Protein AF-A0A1C7DVA4-F1 (afdb_monomer)

pLDDT: mean 92.44, std 9.05, range [55.5, 98.06]

Radius of gyration: 14.47 Å; Cα contacts (8 Å, |Δi|>4): 84; chains: 1; bounding box: 30×30×43 Å

Sequence (81 aa):
MSFFLVGILLWSLVIGSIILAIIGLWKRSWKALAWSGIALLPPMALIFWGGEGIWFRMSILLPVLLFVAAYWMKQQQMPSL

Structure (mmCIF, N/CA/C/O backbone):
data_AF-A0A1C7DVA4-F1
#
_entry.id   AF-A0A1C7DVA4-F1
#
loop_
_atom_site.group_PDB
_atom_site.id
_atom_site.type_symbol
_atom_site.label_atom_id
_atom_site.label_alt_id
_atom_site.label_comp_id
_atom_site.label_asym_id
_atom_site.label_entity_id
_atom_site.label_seq_id
_atom_site.pdbx_PDB_ins_code
_atom_site.Cartn_x
_atom_site.Cartn_y
_atom_site.Cartn_z
_atom_site.occupancy
_atom_site.B_iso_or_equiv
_atom_site.auth_seq_id
_atom_site.auth_comp_id
_atom_site.auth_asym_id
_atom_site.auth_atom_id
_atom_site.pdbx_PDB_model_num
ATOM 1 N N . MET A 1 1 ? 2.238 14.980 -23.867 1.00 60.88 1 MET A N 1
ATOM 2 C CA . MET A 1 1 ? 1.403 15.566 -22.791 1.00 60.88 1 MET A CA 1
ATOM 3 C C . MET A 1 1 ? 0.304 14.634 -22.274 1.00 60.88 1 MET A C 1
ATOM 5 O O . MET A 1 1 ? -0.189 14.873 -21.184 1.00 60.88 1 MET A O 1
ATOM 9 N N . SER A 1 2 ? -0.053 13.551 -22.975 1.00 70.00 2 SER A N 1
ATOM 10 C CA . SER A 1 2 ? -1.119 12.617 -22.561 1.00 70.00 2 SER A CA 1
ATOM 11 C C . SER A 1 2 ? -0.785 11.774 -21.319 1.00 70.00 2 SER A C 1
ATOM 13 O O . SER A 1 2 ? -1.615 11.646 -20.426 1.00 70.00 2 SER A O 1
ATOM 15 N N . PHE A 1 3 ? 0.439 11.250 -21.204 1.00 83.06 3 PHE A N 1
ATOM 16 C CA . PHE A 1 3 ? 0.841 10.404 -20.064 1.00 83.06 3 PHE A CA 1
ATOM 17 C C . PHE A 1 3 ? 1.228 11.173 -18.793 1.00 83.06 3 PHE A C 1
ATOM 19 O O . PHE A 1 3 ? 1.366 10.573 -17.730 1.00 83.06 3 PHE A O 1
ATOM 26 N N . PHE A 1 4 ? 1.377 12.497 -18.874 1.00 90.44 4 PHE A N 1
ATOM 27 C CA . PHE A 1 4 ? 1.764 13.317 -17.724 1.00 90.44 4 PHE A CA 1
ATOM 28 C C . PHE A 1 4 ? 0.696 13.283 -16.621 1.00 90.44 4 PHE A C 1
ATOM 30 O O . PHE A 1 4 ? 1.020 13.108 -15.449 1.00 90.44 4 PHE A O 1
ATOM 37 N N . LEU A 1 5 ? -0.584 13.350 -17.006 1.00 93.12 5 LEU A N 1
ATOM 38 C CA . LEU A 1 5 ? -1.706 13.285 -16.069 1.00 93.12 5 LEU A CA 1
ATOM 39 C C . LEU A 1 5 ? -1.796 11.917 -15.373 1.00 93.12 5 LEU A C 1
ATOM 41 O O . LEU A 1 5 ? -2.031 11.849 -14.170 1.00 93.12 5 LEU A O 1
ATOM 45 N N . VAL A 1 6 ? -1.549 10.832 -16.117 1.00 92.19 6 VAL A N 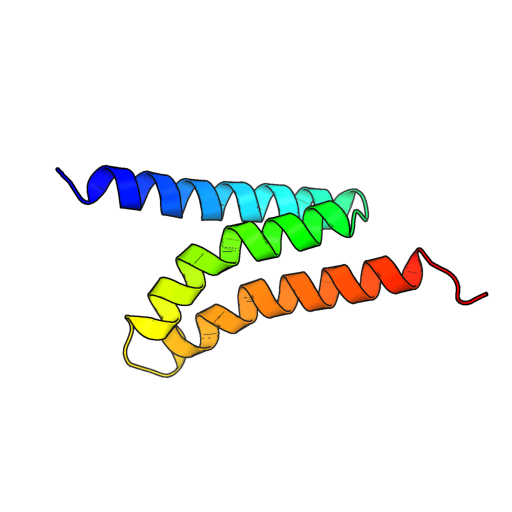1
ATOM 46 C CA . VAL A 1 6 ? -1.491 9.465 -15.571 1.00 92.19 6 VAL A CA 1
ATOM 47 C C . VAL A 1 6 ? -0.347 9.342 -14.565 1.00 92.19 6 VAL A C 1
ATOM 49 O O . VAL A 1 6 ? -0.537 8.793 -13.484 1.00 92.19 6 VAL A O 1
ATOM 52 N N . GLY A 1 7 ? 0.819 9.915 -14.879 1.00 92.25 7 GLY A N 1
ATOM 53 C CA . GLY A 1 7 ? 1.948 9.988 -13.954 1.00 92.25 7 GLY A CA 1
ATOM 54 C C . GLY A 1 7 ? 1.594 10.718 -12.657 1.00 92.25 7 GLY A C 1
ATOM 55 O O . GLY A 1 7 ? 1.810 10.171 -11.579 1.00 92.25 7 GLY A O 1
ATOM 56 N N . ILE A 1 8 ? 0.992 11.911 -12.747 1.00 95.06 8 ILE A N 1
ATOM 57 C CA . ILE A 1 8 ? 0.541 12.674 -11.569 1.00 95.06 8 ILE A CA 1
ATOM 58 C C . ILE A 1 8 ? -0.443 11.856 -10.734 1.00 95.06 8 ILE A C 1
ATOM 60 O O . ILE A 1 8 ? -0.317 11.820 -9.510 1.00 95.06 8 ILE A O 1
ATOM 64 N N . LEU A 1 9 ? -1.402 11.187 -11.377 1.00 95.00 9 LEU A N 1
ATOM 65 C CA . LEU A 1 9 ? -2.388 10.363 -10.690 1.00 95.00 9 LEU A CA 1
ATOM 66 C C . LEU A 1 9 ? -1.713 9.224 -9.916 1.00 95.00 9 LEU A C 1
ATOM 68 O O . LEU A 1 9 ? -1.953 9.077 -8.721 1.00 95.00 9 LEU A O 1
ATOM 72 N N . LEU A 1 10 ? -0.832 8.458 -10.566 1.00 95.00 10 LEU A N 1
ATOM 73 C CA . LEU A 1 10 ? -0.126 7.340 -9.934 1.00 95.00 10 LEU A CA 1
ATOM 74 C C . LEU A 1 10 ? 0.759 7.802 -8.772 1.00 95.00 10 LEU A C 1
ATOM 76 O O . LEU A 1 10 ? 0.719 7.201 -7.701 1.00 95.00 10 LEU A O 1
ATOM 80 N N . TRP A 1 11 ? 1.501 8.897 -8.939 1.00 95.81 11 TRP A N 1
ATOM 81 C CA . TRP A 1 11 ? 2.313 9.468 -7.862 1.00 95.81 11 TRP A CA 1
ATOM 82 C C . TRP A 1 11 ? 1.462 9.989 -6.701 1.00 95.81 11 TRP A C 1
ATOM 84 O O . TRP A 1 11 ? 1.809 9.776 -5.540 1.00 95.81 11 TRP A O 1
ATOM 94 N N . SER A 1 12 ? 0.315 10.602 -6.995 1.00 97.25 12 SER A N 1
ATOM 95 C CA . SER A 1 12 ? -0.635 11.044 -5.969 1.00 97.25 12 SER A CA 1
ATOM 96 C C . SER A 1 12 ? -1.215 9.858 -5.191 1.00 97.25 12 SER A C 1
ATOM 98 O O . SER A 1 12 ? -1.348 9.940 -3.971 1.00 97.25 12 SER A O 1
ATOM 100 N N . LEU A 1 13 ? -1.494 8.734 -5.864 1.00 97.19 13 LEU A N 1
ATOM 101 C CA . LEU A 1 13 ? -1.907 7.475 -5.232 1.00 97.19 13 LEU A CA 1
ATOM 102 C C . LEU A 1 13 ? -0.822 6.925 -4.297 1.00 97.19 13 LEU A C 1
ATOM 104 O O . LEU A 1 13 ? -1.138 6.511 -3.183 1.00 97.19 13 LEU 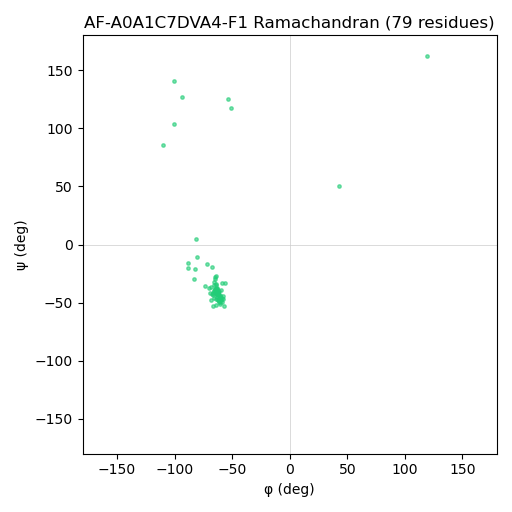A O 1
ATOM 108 N N . VAL A 1 14 ? 0.448 6.957 -4.715 1.00 97.12 14 VAL A N 1
ATOM 109 C CA . VAL A 1 14 ? 1.581 6.532 -3.875 1.00 97.12 14 VAL A CA 1
ATOM 110 C C . VAL A 1 14 ? 1.677 7.399 -2.618 1.00 97.12 14 VAL A C 1
ATOM 112 O O . VAL A 1 14 ? 1.715 6.864 -1.511 1.00 97.12 14 VAL A O 1
ATOM 115 N N . ILE A 1 15 ? 1.648 8.728 -2.758 1.00 98.00 15 ILE A N 1
ATOM 116 C CA . ILE A 1 15 ? 1.706 9.653 -1.614 1.00 98.00 15 ILE A CA 1
ATOM 117 C C . ILE A 1 15 ? 0.503 9.439 -0.686 1.00 98.00 15 ILE A C 1
ATOM 119 O O . ILE A 1 15 ? 0.671 9.285 0.524 1.00 98.00 15 ILE A O 1
ATOM 123 N N . GLY A 1 16 ? -0.709 9.374 -1.244 1.00 97.81 16 GLY A N 1
ATOM 124 C CA . GLY A 1 16 ? -1.935 9.131 -0.483 1.00 97.81 16 GLY A CA 1
ATOM 125 C C . GLY A 1 16 ? -1.910 7.793 0.254 1.00 97.81 16 GLY A C 1
ATOM 126 O O . GLY A 1 16 ? -2.309 7.725 1.415 1.00 97.81 16 GLY A O 1
ATOM 127 N N . SER A 1 17 ? -1.373 6.747 -0.377 1.00 97.50 17 SER A N 1
ATOM 128 C CA . SER A 1 17 ? -1.171 5.447 0.256 1.00 97.50 17 SER A CA 1
ATOM 129 C C . SER A 1 17 ? -0.215 5.529 1.446 1.00 97.50 17 SER A C 1
ATOM 131 O O . SER A 1 17 ? -0.543 5.018 2.514 1.00 97.50 17 SER A O 1
ATOM 133 N N . ILE A 1 18 ? 0.923 6.218 1.313 1.00 97.50 18 ILE A N 1
ATOM 134 C CA . ILE A 1 18 ? 1.885 6.389 2.413 1.00 97.50 18 ILE A CA 1
ATOM 135 C C . ILE A 1 18 ? 1.228 7.122 3.588 1.00 97.50 18 ILE A C 1
ATOM 137 O O . ILE A 1 18 ? 1.317 6.665 4.727 1.00 97.50 18 ILE A O 1
ATOM 141 N N . ILE A 1 19 ? 0.513 8.218 3.317 1.00 98.06 19 ILE A N 1
ATOM 142 C CA . ILE A 1 19 ? -0.208 8.977 4.347 1.00 98.06 19 ILE A CA 1
ATOM 143 C C . ILE A 1 19 ? -1.246 8.085 5.043 1.00 98.06 19 ILE A C 1
ATOM 145 O O . ILE A 1 19 ? -1.291 8.029 6.272 1.00 98.06 19 ILE A O 1
ATOM 149 N N . LEU A 1 20 ? -2.051 7.342 4.277 1.00 97.50 20 LEU A N 1
ATOM 150 C CA . LEU A 1 20 ? -3.048 6.412 4.814 1.00 97.50 20 LEU A CA 1
ATOM 151 C C . LEU A 1 20 ? -2.414 5.272 5.616 1.00 97.50 20 LEU A C 1
ATOM 153 O O . LEU A 1 20 ? -2.964 4.891 6.646 1.00 97.50 20 LEU A O 1
ATOM 157 N N . ALA A 1 21 ? -1.264 4.750 5.189 1.00 96.75 21 ALA A N 1
ATOM 158 C CA . ALA A 1 21 ? -0.535 3.710 5.904 1.00 96.75 21 ALA A CA 1
ATOM 159 C C . ALA A 1 21 ? -0.021 4.236 7.250 1.00 96.75 21 ALA A C 1
ATOM 161 O O . ALA A 1 21 ? -0.250 3.597 8.274 1.00 96.75 21 ALA A O 1
ATOM 162 N N . ILE A 1 22 ? 0.582 5.430 7.278 1.00 97.62 22 ILE A N 1
ATOM 163 C CA . ILE A 1 22 ? 1.035 6.083 8.517 1.00 97.62 22 ILE A CA 1
ATOM 164 C C . ILE A 1 22 ? -0.152 6.323 9.456 1.00 97.62 22 ILE A C 1
ATOM 166 O O . ILE A 1 22 ? -0.100 5.941 10.625 1.00 97.62 22 ILE A O 1
ATOM 170 N N . ILE A 1 23 ? -1.248 6.902 8.953 1.00 96.50 23 ILE A N 1
ATOM 171 C CA . ILE A 1 23 ? -2.458 7.152 9.750 1.00 96.50 23 ILE A CA 1
ATOM 172 C C . ILE A 1 23 ? -3.067 5.836 10.243 1.00 96.50 23 ILE A C 1
ATOM 174 O O . ILE A 1 23 ? -3.504 5.758 11.390 1.00 96.50 23 ILE A O 1
ATOM 178 N N . GLY A 1 24 ? -3.105 4.803 9.402 1.00 95.06 24 GLY A N 1
ATOM 179 C CA . GLY A 1 24 ? -3.649 3.493 9.739 1.00 95.06 24 GLY A CA 1
ATOM 180 C C . GLY A 1 24 ? -2.833 2.774 10.806 1.00 95.06 24 GLY A C 1
ATOM 181 O O . GLY A 1 24 ? -3.424 2.212 11.724 1.00 95.06 24 GLY A O 1
ATOM 182 N N . LEU A 1 25 ? -1.502 2.857 10.755 1.00 95.44 25 LEU A N 1
ATOM 183 C CA . LEU A 1 25 ? -0.633 2.329 11.807 1.00 95.44 25 LEU A CA 1
ATOM 184 C C . LEU A 1 25 ? -0.768 3.136 13.102 1.00 95.44 25 LEU A C 1
ATOM 186 O O . LEU A 1 25 ? -0.978 2.545 14.160 1.00 95.44 25 LEU A O 1
ATOM 190 N N . TRP A 1 26 ? -0.721 4.470 13.028 1.00 95.44 26 TRP A N 1
ATOM 191 C CA . TRP A 1 26 ? -0.801 5.338 14.207 1.00 95.44 26 TRP A CA 1
ATOM 192 C C . TRP A 1 26 ? -2.153 5.202 14.911 1.00 95.44 26 TRP A C 1
ATOM 194 O O . TRP A 1 26 ? -2.220 4.911 16.102 1.00 95.44 26 TRP A O 1
ATOM 204 N N . LYS A 1 27 ? -3.259 5.351 14.179 1.00 94.06 27 LYS A N 1
ATOM 205 C CA . LYS A 1 27 ? -4.611 5.277 14.751 1.00 94.06 27 LYS A CA 1
ATOM 206 C C . LYS A 1 27 ? -5.114 3.845 14.929 1.00 94.06 27 LYS A C 1
ATOM 208 O O . LYS A 1 27 ? -6.285 3.671 15.255 1.00 94.06 27 LYS A O 1
ATOM 213 N N . ARG A 1 28 ? -4.277 2.832 14.658 1.00 93.06 28 ARG A N 1
ATOM 214 C CA . ARG A 1 28 ? -4.683 1.423 14.539 1.00 93.06 28 ARG A CA 1
ATOM 215 C C . ARG A 1 28 ? -5.992 1.279 13.747 1.00 93.06 28 ARG A C 1
ATOM 217 O O . ARG A 1 28 ? -6.939 0.648 14.193 1.00 93.06 28 ARG A O 1
ATOM 224 N N . SER A 1 29 ? -6.089 1.897 12.574 1.00 95.19 29 SER A N 1
ATOM 225 C CA . SER A 1 29 ? -7.273 1.798 11.717 1.00 95.19 29 SER A CA 1
ATOM 226 C C . SER A 1 29 ? -7.037 0.794 10.597 1.00 95.19 29 SER A C 1
ATOM 228 O O . SER A 1 29 ? -6.393 1.111 9.594 1.00 95.19 29 SER A O 1
ATOM 230 N N . TRP A 1 30 ? -7.623 -0.402 10.724 1.00 95.38 30 TRP A N 1
ATOM 231 C CA . TRP A 1 30 ? -7.549 -1.428 9.678 1.00 95.38 30 TRP A CA 1
ATOM 232 C C . TRP A 1 30 ? -8.129 -0.934 8.350 1.00 95.38 30 TRP A C 1
ATOM 234 O O . TRP A 1 30 ? -7.625 -1.289 7.290 1.00 95.38 30 TRP A O 1
ATOM 244 N N . LYS A 1 31 ? -9.162 -0.078 8.395 1.00 96.38 31 LYS A N 1
ATOM 245 C CA . LYS A 1 31 ? -9.770 0.517 7.197 1.00 96.38 31 LYS A CA 1
ATOM 246 C C . LYS A 1 31 ? -8.775 1.415 6.476 1.00 96.38 31 LYS A C 1
ATOM 248 O O . LYS A 1 31 ? -8.638 1.301 5.267 1.00 96.38 31 LYS A O 1
ATOM 253 N N . ALA A 1 32 ? -8.075 2.287 7.206 1.00 96.56 32 ALA A N 1
ATOM 254 C CA . ALA A 1 32 ? -7.069 3.163 6.610 1.00 96.56 32 ALA A CA 1
ATOM 255 C C . ALA A 1 32 ? -5.913 2.353 6.003 1.00 96.56 32 ALA A C 1
ATOM 257 O O . ALA A 1 32 ? -5.465 2.671 4.907 1.00 96.56 32 ALA A O 1
ATOM 258 N N . LEU A 1 33 ? -5.507 1.264 6.662 1.00 96.75 33 LEU A N 1
ATOM 259 C CA . LEU A 1 33 ? -4.484 0.350 6.152 1.00 96.75 33 LEU A CA 1
ATOM 260 C C . LEU A 1 33 ? -4.941 -0.445 4.911 1.00 96.75 33 LEU A C 1
ATOM 262 O O . LEU A 1 33 ? -4.170 -0.677 3.986 1.00 96.75 33 LEU A O 1
ATOM 266 N N . ALA A 1 34 ? -6.212 -0.845 4.857 1.00 97.31 34 ALA A N 1
ATOM 267 C CA . ALA A 1 34 ? -6.780 -1.475 3.669 1.00 97.31 34 ALA A CA 1
ATOM 268 C C . ALA A 1 34 ? -6.862 -0.477 2.503 1.00 97.31 34 ALA A C 1
ATOM 270 O O . ALA A 1 34 ? -6.497 -0.810 1.377 1.00 97.31 34 ALA A O 1
ATOM 271 N N . TRP A 1 35 ? -7.282 0.763 2.773 1.00 98.06 35 TRP A N 1
ATOM 272 C CA . TRP A 1 35 ? -7.332 1.824 1.768 1.00 98.06 35 TRP A CA 1
ATOM 273 C C . TRP A 1 35 ? -5.945 2.230 1.267 1.00 98.06 35 TRP A C 1
ATOM 275 O O . TRP A 1 35 ? -5.807 2.494 0.074 1.00 98.06 35 TRP A O 1
ATOM 285 N N . SER A 1 36 ? -4.909 2.224 2.114 1.00 97.50 36 SER A N 1
ATOM 286 C CA . SER A 1 36 ? -3.537 2.430 1.639 1.00 97.50 36 SER A CA 1
ATOM 287 C C . SER A 1 36 ? -3.088 1.304 0.712 1.00 97.50 36 SER A C 1
ATOM 289 O O . SER A 1 36 ? -2.511 1.595 -0.335 1.00 97.50 36 SER A O 1
ATOM 291 N N . GLY A 1 37 ? -3.399 0.044 1.036 1.00 97.19 37 GLY A N 1
ATOM 292 C CA . GLY A 1 37 ? -3.144 -1.105 0.162 1.00 97.19 37 GLY A CA 1
ATOM 293 C C . GLY A 1 37 ? -3.836 -0.973 -1.197 1.00 97.19 37 GLY A C 1
ATOM 294 O O . GLY A 1 37 ? -3.188 -1.121 -2.231 1.00 97.19 37 GLY A O 1
ATOM 295 N N . ILE A 1 38 ? -5.124 -0.605 -1.208 1.00 97.69 38 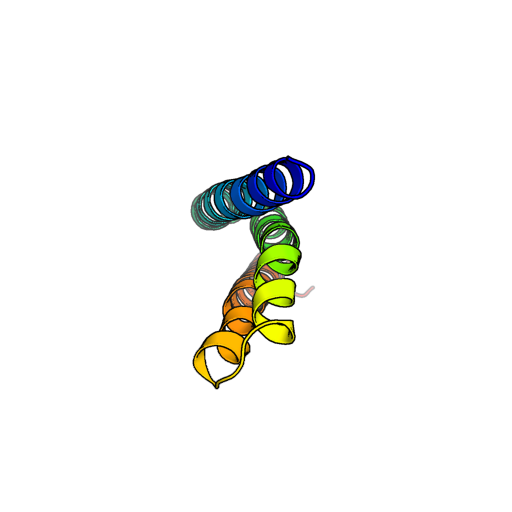ILE A N 1
ATOM 296 C CA . ILE A 1 38 ? -5.903 -0.366 -2.437 1.00 97.69 38 ILE A CA 1
ATOM 297 C C . ILE A 1 38 ? -5.294 0.769 -3.264 1.00 97.69 38 ILE A C 1
ATOM 299 O O . ILE A 1 38 ? -5.136 0.616 -4.470 1.00 97.69 38 ILE A O 1
ATOM 303 N N . ALA A 1 39 ? -4.922 1.889 -2.639 1.00 97.56 39 ALA A N 1
ATOM 304 C CA . ALA A 1 39 ? -4.313 3.019 -3.338 1.00 97.56 39 ALA A CA 1
ATOM 305 C C . ALA A 1 39 ? -2.925 2.682 -3.914 1.00 97.56 39 ALA A C 1
ATOM 307 O O . ALA A 1 39 ? -2.555 3.195 -4.966 1.00 97.56 39 ALA A O 1
ATOM 308 N N . LEU A 1 40 ? -2.162 1.802 -3.260 1.00 97.44 40 LEU A N 1
ATOM 309 C CA . LEU A 1 40 ? -0.835 1.388 -3.724 1.00 97.44 40 LEU A CA 1
ATOM 310 C C . LEU A 1 40 ? -0.880 0.298 -4.796 1.00 97.44 40 LEU A C 1
ATOM 312 O O . LEU A 1 40 ? 0.087 0.116 -5.534 1.00 97.44 40 LEU A O 1
ATOM 316 N N . LEU A 1 41 ? -1.984 -0.443 -4.882 1.00 97.38 41 LEU A N 1
ATOM 317 C CA . LEU A 1 41 ? -2.102 -1.581 -5.783 1.00 97.38 41 LEU A CA 1
ATOM 318 C C . LEU A 1 41 ? -1.977 -1.178 -7.265 1.00 97.38 41 LEU A C 1
ATOM 320 O O . LEU A 1 41 ? -1.165 -1.805 -7.937 1.00 97.38 41 LEU A O 1
ATOM 324 N N . PRO A 1 42 ? -2.656 -0.136 -7.794 1.00 96.62 42 PRO A N 1
ATOM 325 C CA . PRO A 1 42 ? -2.490 0.273 -9.189 1.00 96.62 42 PRO A CA 1
ATOM 326 C C . PRO A 1 42 ? -1.043 0.613 -9.586 1.00 96.62 42 PRO A C 1
ATOM 328 O O . PRO A 1 42 ? -0.562 0.020 -10.554 1.00 96.62 42 PRO A O 1
ATOM 331 N N . PRO A 1 43 ? -0.306 1.499 -8.877 1.00 95.50 43 PRO A N 1
ATOM 332 C CA . PRO A 1 43 ? 1.072 1.805 -9.257 1.00 95.50 43 PRO A CA 1
ATOM 333 C C . PRO A 1 43 ? 1.992 0.581 -9.155 1.00 95.50 43 PRO A C 1
ATOM 335 O O . PRO A 1 43 ? 2.814 0.375 -10.043 1.00 95.50 43 PRO A O 1
ATOM 338 N N . MET A 1 44 ? 1.828 -0.274 -8.140 1.00 96.25 44 MET A N 1
ATOM 339 C CA . MET A 1 44 ? 2.670 -1.470 -7.997 1.00 96.25 44 MET A CA 1
ATOM 340 C C . MET A 1 44 ? 2.318 -2.566 -9.005 1.00 96.25 44 MET A C 1
ATOM 342 O O . MET A 1 44 ? 3.214 -3.220 -9.521 1.00 96.25 44 MET A O 1
ATOM 346 N N . ALA A 1 45 ? 1.043 -2.742 -9.355 1.00 95.38 45 ALA A N 1
ATOM 347 C CA . ALA A 1 45 ? 0.620 -3.695 -10.380 1.00 95.38 45 ALA A CA 1
ATOM 348 C C . ALA A 1 45 ? 1.146 -3.305 -11.770 1.00 95.38 45 ALA A C 1
ATOM 350 O O . ALA A 1 45 ? 1.591 -4.166 -12.528 1.00 95.38 45 ALA A O 1
ATOM 351 N N . LEU A 1 46 ? 1.167 -2.005 -12.088 1.00 94.62 46 LEU A N 1
ATOM 352 C CA . LEU A 1 46 ? 1.775 -1.508 -13.324 1.00 94.62 46 LEU A CA 1
ATOM 353 C C . LEU A 1 46 ? 3.279 -1.798 -13.379 1.00 94.62 46 LEU A C 1
ATOM 355 O O . LEU A 1 46 ? 3.775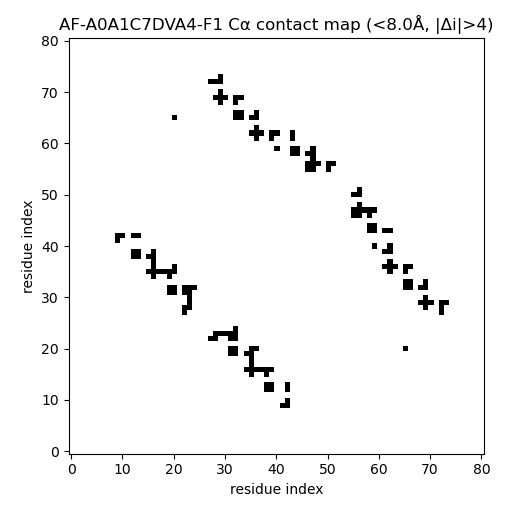 -2.224 -14.418 1.00 94.62 46 LEU A O 1
ATOM 359 N N . ILE A 1 47 ? 3.996 -1.621 -12.266 1.00 93.94 47 ILE A N 1
ATOM 360 C CA . ILE A 1 47 ? 5.424 -1.956 -12.174 1.00 93.94 47 ILE A CA 1
ATOM 361 C C . ILE A 1 47 ? 5.636 -3.472 -12.292 1.00 93.94 47 ILE A C 1
ATOM 363 O O . ILE A 1 47 ? 6.523 -3.915 -13.017 1.00 93.94 47 IL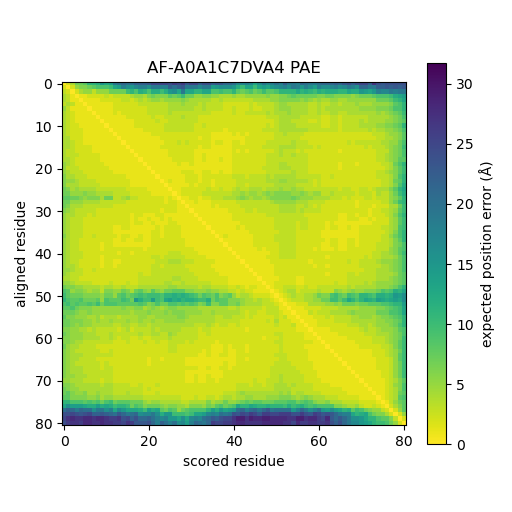E A O 1
ATOM 367 N N . PHE A 1 48 ? 4.801 -4.266 -11.619 1.00 94.12 48 PHE A N 1
ATOM 368 C CA . PHE A 1 48 ? 4.850 -5.725 -11.634 1.00 94.12 48 PHE A CA 1
ATOM 369 C C . PHE A 1 48 ? 4.689 -6.309 -13.043 1.00 94.12 48 PHE A C 1
ATOM 371 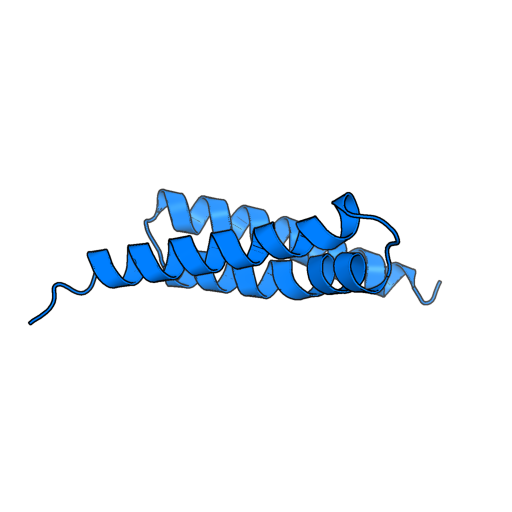O O . PHE A 1 48 ? 5.442 -7.206 -13.418 1.00 94.12 48 PHE A O 1
ATOM 378 N N . TRP A 1 49 ? 3.714 -5.818 -13.814 1.00 93.38 49 TRP A N 1
ATOM 379 C CA . TRP A 1 49 ? 3.458 -6.301 -15.174 1.00 93.38 49 TRP A CA 1
ATOM 380 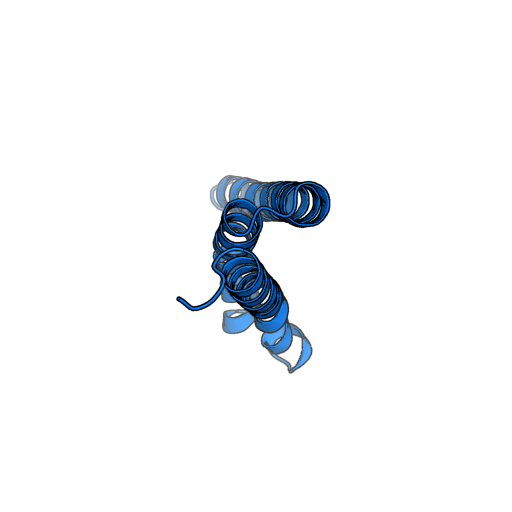C C . TRP A 1 49 ? 4.355 -5.659 -16.231 1.00 93.38 49 TRP A C 1
ATOM 382 O O . TRP A 1 49 ? 4.627 -6.294 -17.245 1.00 93.38 49 TRP A O 1
ATOM 392 N N . GLY A 1 50 ? 4.793 -4.416 -16.022 1.00 90.19 50 GLY A N 1
ATOM 393 C CA . GLY A 1 50 ? 5.578 -3.667 -17.003 1.00 90.19 50 GLY A CA 1
ATOM 394 C C . GLY A 1 50 ? 7.093 -3.866 -16.912 1.00 90.19 50 GLY A C 1
ATOM 395 O O . GLY A 1 50 ? 7.789 -3.562 -17.876 1.00 90.19 50 GLY A O 1
ATOM 396 N N . GLY A 1 51 ? 7.620 -4.329 -15.774 1.00 87.12 51 GLY A N 1
ATOM 397 C CA . GLY A 1 51 ? 9.062 -4.455 -15.539 1.00 87.12 51 GLY A CA 1
ATOM 398 C C . GLY A 1 51 ? 9.607 -5.875 -15.715 1.00 87.12 51 GLY A C 1
ATOM 399 O O . GLY A 1 51 ? 9.003 -6.850 -15.267 1.00 87.12 51 GLY A O 1
ATOM 400 N N . GLU A 1 52 ? 10.803 -5.997 -16.297 1.00 89.06 52 GLU A N 1
ATOM 401 C CA . GLU A 1 52 ? 11.533 -7.267 -16.378 1.00 89.06 52 GLU A CA 1
ATOM 402 C C . GLU A 1 52 ? 12.523 -7.435 -15.222 1.00 89.06 52 GLU A C 1
ATOM 404 O O . GLU A 1 52 ? 13.379 -6.586 -14.977 1.00 89.06 52 GLU A O 1
ATOM 409 N N . GLY A 1 53 ? 12.432 -8.563 -14.517 1.00 92.19 53 GLY A N 1
ATOM 410 C CA . GLY A 1 53 ? 13.336 -8.916 -13.423 1.00 92.19 53 GLY A CA 1
ATOM 411 C C . GLY A 1 53 ? 12.632 -9.100 -12.080 1.00 92.19 53 GLY A C 1
ATOM 412 O O . GLY A 1 53 ? 11.495 -8.678 -11.862 1.00 92.19 53 GLY A O 1
ATOM 413 N N . ILE A 1 54 ? 13.323 -9.769 -11.155 1.00 91.94 54 ILE A N 1
ATOM 414 C CA . ILE A 1 54 ? 12.744 -10.169 -9.866 1.00 91.94 54 ILE A CA 1
ATOM 415 C C . ILE A 1 54 ? 12.362 -8.963 -8.997 1.00 91.94 54 ILE A C 1
ATOM 417 O O . ILE A 1 54 ? 11.329 -8.987 -8.334 1.00 91.94 54 ILE A O 1
ATOM 421 N N . TRP A 1 55 ? 13.138 -7.880 -9.066 1.00 90.38 55 TRP A N 1
ATOM 422 C CA . TRP A 1 55 ? 12.911 -6.659 -8.292 1.00 90.38 55 TRP A CA 1
ATOM 423 C C . TRP A 1 55 ? 11.579 -5.986 -8.634 1.00 90.38 55 TRP A C 1
ATOM 425 O O . TRP A 1 55 ? 10.848 -5.577 -7.735 1.00 90.38 55 TRP A O 1
ATOM 435 N N . PHE A 1 56 ? 11.213 -5.939 -9.917 1.00 91.62 56 PHE A N 1
ATOM 436 C CA . PHE A 1 56 ? 9.921 -5.394 -10.337 1.00 91.62 56 PHE A CA 1
ATOM 437 C C . PHE A 1 56 ? 8.765 -6.304 -9.928 1.00 91.62 56 PHE A C 1
ATOM 439 O O . PHE A 1 56 ? 7.737 -5.814 -9.462 1.00 91.62 56 PHE A O 1
ATOM 446 N N . ARG A 1 57 ? 8.951 -7.629 -9.986 1.00 91.88 57 ARG A N 1
ATOM 447 C CA . ARG A 1 57 ? 7.955 -8.597 -9.494 1.00 91.88 57 ARG A CA 1
ATOM 448 C C . ARG A 1 57 ? 7.738 -8.511 -7.982 1.00 91.88 57 ARG A C 1
ATOM 450 O O . ARG A 1 57 ? 6.639 -8.766 -7.504 1.00 91.88 57 ARG A O 1
ATOM 457 N N . MET A 1 58 ? 8.755 -8.120 -7.219 1.00 94.38 58 MET A N 1
ATOM 458 C CA . MET A 1 58 ? 8.639 -7.930 -5.771 1.00 94.38 58 MET A CA 1
ATOM 459 C C . MET A 1 58 ? 7.824 -6.688 -5.383 1.00 94.38 58 MET A C 1
ATOM 461 O O . MET A 1 58 ? 7.351 -6.621 -4.253 1.00 94.38 58 MET A O 1
ATOM 465 N N . SER A 1 59 ? 7.589 -5.736 -6.295 1.00 94.12 59 SER A N 1
ATOM 466 C CA . SER A 1 59 ? 6.801 -4.523 -6.006 1.00 94.12 59 SER A CA 1
ATOM 467 C C . SER A 1 59 ? 5.388 -4.824 -5.484 1.00 94.12 59 SER A C 1
ATOM 469 O O . SER A 1 59 ? 4.889 -4.123 -4.603 1.00 94.12 59 SER A O 1
ATOM 471 N N . ILE A 1 60 ? 4.771 -5.921 -5.942 1.00 94.88 60 ILE A N 1
ATOM 472 C CA . ILE A 1 60 ? 3.433 -6.341 -5.508 1.00 94.88 60 ILE A CA 1
ATOM 473 C C . ILE A 1 60 ? 3.393 -6.793 -4.042 1.00 94.88 60 ILE A C 1
ATOM 475 O O . ILE A 1 60 ? 2.333 -6.786 -3.419 1.00 94.88 60 ILE A O 1
ATOM 479 N N . LEU A 1 61 ? 4.541 -7.145 -3.453 1.00 96.12 61 LEU A N 1
ATOM 480 C CA . LEU A 1 61 ? 4.608 -7.540 -2.047 1.00 96.12 61 LEU A CA 1
ATOM 481 C C . LEU A 1 61 ? 4.232 -6.384 -1.120 1.00 96.12 61 LEU A C 1
ATOM 483 O O . LEU A 1 61 ? 3.710 -6.623 -0.036 1.00 96.12 61 LEU A O 1
ATOM 487 N N . LEU A 1 62 ? 4.442 -5.137 -1.545 1.00 95.00 62 LEU A N 1
ATOM 488 C CA . LEU A 1 62 ? 4.177 -3.961 -0.725 1.00 95.00 62 LEU A CA 1
ATOM 489 C C . LEU A 1 62 ? 2.672 -3.757 -0.432 1.00 95.00 62 LEU A C 1
ATOM 491 O O . LEU A 1 62 ? 2.310 -3.700 0.746 1.00 95.00 62 LEU A O 1
ATOM 495 N N . PRO A 1 63 ? 1.757 -3.720 -1.428 1.00 96.25 63 PRO A N 1
ATOM 496 C CA . PRO A 1 63 ? 0.320 -3.688 -1.154 1.00 96.25 63 PRO A CA 1
ATOM 497 C C . PRO A 1 63 ? -0.171 -4.961 -0.451 1.00 96.25 63 PRO A C 1
ATOM 499 O O . PRO A 1 63 ? -1.037 -4.869 0.417 1.00 96.25 63 PRO A O 1
ATOM 502 N N . VAL A 1 64 ? 0.405 -6.134 -0.749 1.00 97.12 64 VAL A N 1
ATOM 503 C CA . VAL A 1 64 ? 0.075 -7.382 -0.033 1.00 97.12 64 VAL A CA 1
ATOM 504 C C . VAL A 1 64 ? 0.395 -7.259 1.457 1.00 97.12 64 VAL A C 1
ATOM 506 O O . VAL A 1 64 ? -0.439 -7.608 2.288 1.00 97.12 64 VAL A O 1
ATOM 509 N N . LEU A 1 65 ? 1.554 -6.703 1.813 1.00 97.06 65 LEU A N 1
ATOM 510 C CA . LEU A 1 65 ? 1.951 -6.486 3.202 1.00 97.06 65 LEU A CA 1
ATOM 511 C C . LEU A 1 65 ? 0.979 -5.544 3.930 1.00 97.06 65 LEU A C 1
ATOM 513 O O . LEU A 1 65 ? 0.602 -5.812 5.071 1.00 97.06 65 LEU A O 1
ATOM 517 N N . LEU A 1 66 ? 0.515 -4.483 3.258 1.00 97.19 66 LEU A N 1
ATOM 518 C CA . LEU A 1 66 ? -0.515 -3.589 3.798 1.00 97.19 66 LEU A CA 1
ATOM 519 C C . LEU A 1 66 ? -1.840 -4.325 4.036 1.00 97.19 66 LEU A C 1
ATOM 521 O O . LEU A 1 66 ? -2.451 -4.143 5.087 1.00 97.19 66 LEU A O 1
ATOM 525 N N . PHE A 1 67 ? -2.267 -5.204 3.127 1.00 97.44 67 PHE A N 1
ATOM 526 C CA . PHE A 1 67 ? -3.477 -6.005 3.332 1.00 97.44 67 PHE A CA 1
ATOM 527 C C . PHE A 1 67 ? -3.343 -7.018 4.465 1.00 97.44 67 PHE A C 1
ATOM 529 O O . PHE A 1 67 ? -4.269 -7.151 5.264 1.00 97.44 67 PHE A O 1
ATOM 536 N N . VAL A 1 68 ? -2.201 -7.699 4.575 1.00 97.25 68 VAL A N 1
ATOM 537 C CA . VAL A 1 68 ? -1.931 -8.634 5.676 1.00 97.25 68 VAL A CA 1
ATOM 538 C C . VAL A 1 68 ? -1.970 -7.899 7.014 1.00 97.25 68 VAL A C 1
ATOM 540 O O . VAL A 1 68 ? -2.651 -8.335 7.942 1.00 97.25 68 VAL A O 1
ATOM 543 N N . ALA A 1 69 ? -1.314 -6.741 7.102 1.00 95.62 69 ALA A N 1
ATOM 544 C CA . ALA A 1 69 ? -1.341 -5.918 8.303 1.00 95.62 69 ALA A CA 1
ATOM 545 C C . ALA A 1 69 ? -2.758 -5.397 8.615 1.00 95.62 69 ALA A C 1
ATOM 547 O O . ALA A 1 69 ? -3.172 -5.396 9.776 1.00 95.62 69 ALA A O 1
ATOM 548 N N . ALA A 1 70 ? -3.540 -5.023 7.595 1.00 96.75 70 ALA A N 1
ATOM 549 C CA . ALA A 1 70 ? -4.926 -4.592 7.760 1.00 96.75 70 ALA A CA 1
ATOM 550 C C . ALA A 1 70 ? -5.796 -5.729 8.310 1.00 96.75 70 ALA A C 1
ATOM 552 O O . ALA A 1 70 ? -6.574 -5.529 9.243 1.00 96.75 70 ALA A O 1
ATOM 553 N N . TYR A 1 71 ? -5.643 -6.929 7.751 1.00 96.19 71 TYR A N 1
ATOM 554 C CA . TYR A 1 71 ? -6.370 -8.120 8.166 1.00 96.19 71 TYR A CA 1
ATOM 555 C C . TYR A 1 71 ? -6.046 -8.501 9.610 1.00 96.19 71 TYR A C 1
ATOM 557 O O . TYR A 1 71 ? -6.957 -8.690 10.415 1.00 96.19 71 TYR A O 1
ATOM 565 N N . TRP A 1 72 ? -4.761 -8.539 9.965 1.00 95.12 72 TRP A N 1
ATOM 566 C CA . TRP A 1 72 ? -4.348 -8.874 11.323 1.00 95.12 72 TRP A CA 1
ATOM 567 C C . TRP A 1 72 ? -4.855 -7.847 12.342 1.00 95.12 72 TRP A C 1
ATOM 569 O O . TRP A 1 72 ? -5.382 -8.215 13.390 1.00 95.12 72 TRP A O 1
ATOM 579 N N . MET A 1 73 ? -4.793 -6.556 12.009 1.00 94.94 73 MET A N 1
ATOM 580 C CA . MET A 1 73 ? -5.335 -5.493 12.858 1.00 94.94 73 MET A CA 1
ATOM 581 C C . MET A 1 73 ? -6.856 -5.600 13.016 1.00 94.94 73 MET A C 1
ATOM 583 O O . MET A 1 73 ? -7.373 -5.410 14.115 1.00 94.94 73 MET A O 1
ATOM 587 N N . LYS A 1 74 ? -7.579 -5.943 11.942 1.00 93.31 74 LYS A N 1
ATOM 588 C CA . LYS A 1 74 ? -9.024 -6.197 11.990 1.00 93.31 74 LYS A CA 1
ATOM 589 C C . LYS A 1 74 ? -9.347 -7.356 12.936 1.00 93.31 74 LYS A C 1
ATOM 591 O O . LYS A 1 74 ? -10.269 -7.229 13.734 1.00 93.31 74 LYS A O 1
ATOM 596 N N . GLN A 1 75 ? -8.580 -8.448 12.877 1.00 92.12 75 GLN A N 1
ATOM 597 C CA . GLN A 1 75 ? -8.753 -9.593 13.777 1.00 92.12 75 GLN A CA 1
ATOM 598 C C . GLN A 1 75 ? -8.498 -9.230 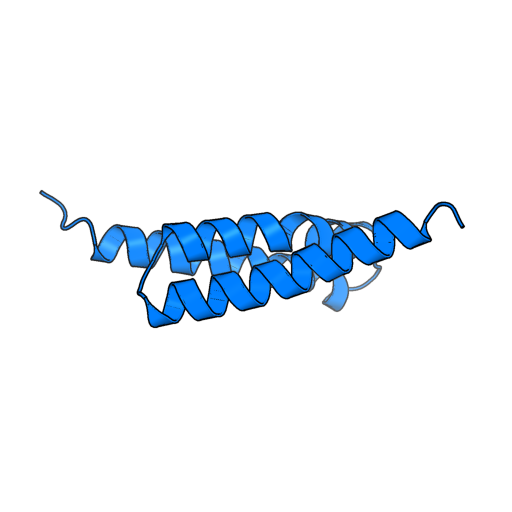15.242 1.00 92.12 75 GLN A C 1
ATOM 600 O O . GLN A 1 75 ? -9.265 -9.627 16.104 1.00 92.12 75 GLN A O 1
ATOM 605 N N . GLN A 1 76 ? -7.474 -8.429 15.542 1.00 88.00 76 GLN A N 1
ATOM 606 C CA . GLN A 1 76 ? -7.215 -7.990 16.921 1.00 88.00 76 GLN A CA 1
ATOM 607 C C . GLN A 1 76 ? -8.334 -7.103 17.492 1.00 88.00 76 GLN A C 1
ATOM 609 O O . GLN A 1 76 ? -8.530 -7.057 18.701 1.00 88.00 76 GLN A O 1
ATOM 614 N N . GLN A 1 77 ? -9.053 -6.377 16.633 1.00 83.38 77 GLN A N 1
ATOM 615 C CA . GLN A 1 77 ? -10.146 -5.484 17.033 1.00 83.38 77 GLN A CA 1
ATOM 616 C C . GLN A 1 77 ? -11.509 -6.160 17.104 1.00 83.38 77 GLN A C 1
ATOM 618 O O . GLN A 1 77 ? -12.435 -5.597 17.683 1.00 83.38 77 GLN A O 1
ATOM 623 N N . MET A 1 78 ? -11.641 -7.337 16.503 1.00 72.44 78 MET A N 1
ATOM 624 C CA . MET A 1 78 ? -12.822 -8.182 16.599 1.00 72.44 78 MET A CA 1
ATOM 625 C C . MET A 1 78 ? -12.428 -9.400 17.431 1.00 72.44 78 MET A C 1
ATOM 627 O O . MET A 1 78 ? -12.024 -10.405 16.844 1.00 72.44 78 MET A O 1
ATOM 631 N N . PRO A 1 79 ? -12.498 -9.322 18.777 1.00 56.66 79 PRO A N 1
ATOM 632 C CA . PRO A 1 79 ? -12.338 -10.512 19.591 1.00 56.66 79 PRO A CA 1
ATOM 633 C C . PRO A 1 79 ? -13.337 -11.548 19.081 1.00 56.66 79 PRO A C 1
ATOM 635 O O . PRO A 1 79 ? -14.522 -11.245 18.930 1.00 56.66 79 PRO A O 1
ATOM 638 N N . SER A 1 80 ? -12.830 -12.730 18.739 1.00 61.91 80 SER A N 1
ATOM 639 C CA . SER A 1 80 ? -13.653 -13.893 18.429 1.00 61.91 80 SER A CA 1
ATOM 640 C C . SER A 1 80 ? -14.655 -14.082 19.567 1.00 61.91 80 SER A C 1
ATOM 642 O O . SER A 1 80 ? -14.227 -14.253 20.711 1.00 61.91 80 SER A O 1
ATOM 644 N N . LEU A 1 81 ? -15.945 -13.963 19.239 1.00 55.50 81 LEU A N 1
ATOM 645 C CA . LEU A 1 81 ? -17.063 -14.312 20.117 1.00 55.50 81 LEU A CA 1
ATOM 646 C C . LEU A 1 81 ? -16.941 -15.760 20.598 1.00 55.50 81 LEU A C 1
ATOM 648 O O . LEU A 1 81 ? -16.552 -16.611 19.764 1.00 55.50 81 LEU A O 1
#

Organism: NCBI:txid1215089

Solvent-accessible surface area (backbone atoms only — not comparable to full-atom values): 4109 Å² total; per-residue (Å²): 123,80,64,56,60,55,50,51,50,44,53,50,27,45,54,51,14,52,53,27,36,54,51,10,64,74,70,68,30,31,67,38,17,38,50,12,16,60,40,31,36,62,54,24,48,51,38,31,75,72,40,88,56,70,72,30,52,50,42,47,52,56,30,49,51,31,39,54,53,15,50,54,48,44,50,73,72,49,72,84,127

Foldseek 3Di:
DVCVVVVVQLVVLQVQLVVLCVCCVVVVPLVSLLSSLVSQQVNLVCQCVVDDDDVSVCSNVVSVVSNVSSVVSVPVVDPDD

Secondary structure (DSSP, 8-state):
-HHHHHHHHHHHHHHHHHHHHHHHHHTT-HHHHHHHHHHHHHHHHHHHHH--SHHHHHTTHHHHHHHHHHHHHHHHHS---

Mean predicted aligned error: 4.31 Å

Nearest PDB structures (foldseek)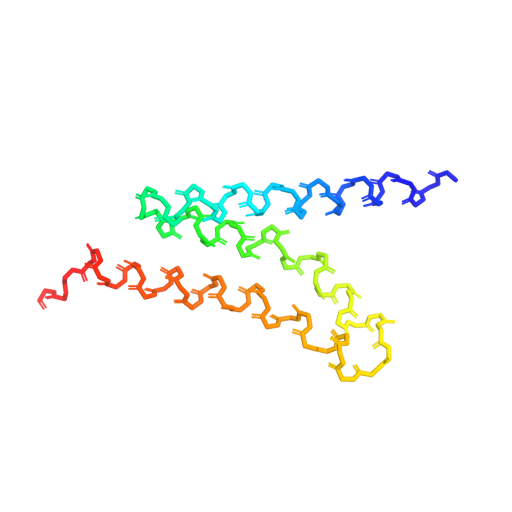:
  7tut-assembly1_5  TM=6.435E-01  e=4.649E+00  Canis lupus
  2w2u-assembly2_B  TM=4.972E-01  e=3.943E+00  Sulfolobus acidocaldarius
  2w2u-assembly1_A  TM=5.011E-01  e=6.118E+00  Sulfolobus acidocaldarius
  2v6y-assembly1_A  TM=4.859E-01  e=6.828E+00  Saccharolobus solfataricus